Protein AF-T0KWU7-F1 (afdb_monomer_lite)

Structure (mmCIF, N/CA/C/O backbone):
data_AF-T0KWU7-F1
#
_entry.id   AF-T0KWU7-F1
#
loop_
_atom_site.group_PDB
_atom_site.id
_atom_site.type_symbol
_atom_site.label_atom_id
_atom_site.label_alt_id
_atom_site.label_comp_id
_atom_site.label_asym_id
_atom_site.label_entity_id
_atom_site.label_seq_id
_atom_site.pdbx_PDB_ins_code
_atom_site.Cartn_x
_atom_site.Cartn_y
_atom_site.Cartn_z
_atom_site.occupancy
_atom_site.B_iso_or_equiv
_atom_site.auth_seq_id
_atom_site.auth_comp_id
_atom_site.auth_asym_id
_atom_site.auth_atom_id
_atom_site.pdbx_PDB_model_num
ATOM 1 N N . MET A 1 1 ? 21.925 8.176 -21.249 1.00 58.81 1 MET A N 1
ATOM 2 C CA . MET A 1 1 ? 21.036 8.426 -20.093 1.00 58.81 1 MET A CA 1
ATOM 3 C C . MET A 1 1 ? 21.015 7.172 -19.243 1.00 58.81 1 MET A C 1
ATOM 5 O O . MET A 1 1 ? 20.959 6.094 -19.817 1.00 58.81 1 MET A O 1
ATOM 9 N N . ASP A 1 2 ? 21.098 7.306 -17.922 1.00 88.06 2 ASP A N 1
ATOM 10 C CA . ASP A 1 2 ? 21.033 6.170 -16.999 1.00 88.06 2 ASP A CA 1
ATOM 11 C C . ASP A 1 2 ? 19.598 5.606 -16.945 1.00 88.06 2 ASP A C 1
ATOM 13 O O . ASP A 1 2 ? 18.635 6.350 -16.730 1.00 88.06 2 ASP A O 1
ATOM 17 N N . ALA A 1 3 ? 19.447 4.295 -17.168 1.00 89.44 3 ALA A N 1
ATOM 18 C CA . ALA A 1 3 ? 18.157 3.600 -17.136 1.00 89.44 3 ALA A CA 1
ATOM 19 C C . ALA A 1 3 ? 17.475 3.738 -15.763 1.00 89.44 3 ALA A C 1
ATOM 21 O O . ALA A 1 3 ? 16.251 3.833 -15.673 1.00 89.44 3 ALA A O 1
ATOM 22 N N . THR A 1 4 ? 18.271 3.828 -14.698 1.00 92.44 4 THR A N 1
ATOM 23 C CA . THR A 1 4 ? 17.820 4.036 -13.318 1.00 92.44 4 THR A CA 1
ATOM 24 C C . THR A 1 4 ? 17.035 5.341 -13.179 1.00 92.44 4 THR A C 1
ATOM 26 O O . THR A 1 4 ? 15.919 5.361 -12.654 1.00 92.44 4 THR A O 1
ATOM 29 N N . THR A 1 5 ? 17.578 6.440 -13.712 1.00 92.75 5 THR A N 1
ATOM 30 C CA . THR A 1 5 ? 16.925 7.755 -13.713 1.00 92.75 5 THR A CA 1
ATOM 31 C C . THR A 1 5 ? 15.649 7.745 -14.551 1.00 92.75 5 THR A C 1
ATOM 33 O O . THR A 1 5 ? 14.642 8.317 -14.140 1.00 92.75 5 THR A O 1
ATOM 36 N N . GLN A 1 6 ? 15.655 7.059 -15.698 1.00 93.88 6 GLN A N 1
ATOM 37 C CA . GLN A 1 6 ? 14.472 6.944 -16.555 1.00 93.88 6 GLN A CA 1
ATOM 38 C C . GLN A 1 6 ? 13.323 6.209 -15.854 1.00 93.88 6 GLN A C 1
ATOM 40 O O . GLN A 1 6 ? 12.186 6.674 -15.906 1.00 93.88 6 GLN A O 1
ATOM 45 N N . ILE A 1 7 ? 13.614 5.111 -15.146 1.00 94.25 7 ILE A N 1
ATOM 46 C CA . ILE A 1 7 ? 12.616 4.371 -14.359 1.00 94.25 7 ILE A CA 1
ATOM 47 C C . ILE A 1 7 ? 12.042 5.257 -13.249 1.00 94.25 7 ILE A C 1
ATOM 49 O O . ILE A 1 7 ? 10.823 5.350 -13.114 1.00 94.25 7 ILE A O 1
ATOM 53 N N . ARG A 1 8 ? 12.899 5.945 -12.482 1.00 93.62 8 ARG A N 1
ATOM 54 C CA . ARG A 1 8 ? 12.463 6.836 -11.392 1.00 93.62 8 ARG A CA 1
ATOM 55 C C . ARG A 1 8 ? 11.565 7.964 -11.902 1.00 93.62 8 ARG A C 1
ATOM 57 O O . ARG A 1 8 ? 10.492 8.174 -11.347 1.00 93.62 8 ARG A O 1
ATOM 64 N N . ASN A 1 9 ? 11.951 8.623 -12.993 1.00 94.00 9 ASN A N 1
ATOM 65 C CA . ASN A 1 9 ? 11.161 9.701 -13.589 1.00 94.00 9 ASN A CA 1
ATOM 66 C C . ASN A 1 9 ? 9.812 9.201 -14.131 1.00 94.00 9 ASN A C 1
ATOM 68 O O . ASN A 1 9 ? 8.799 9.873 -13.955 1.00 94.00 9 ASN A O 1
ATOM 72 N N . ALA A 1 10 ? 9.785 8.018 -14.753 1.00 94.81 10 ALA A N 1
ATOM 73 C CA . ALA A 1 10 ? 8.559 7.417 -15.278 1.00 94.81 10 ALA A CA 1
ATOM 74 C C . ALA A 1 10 ? 7.579 6.972 -14.180 1.00 94.81 10 ALA A C 1
ATOM 76 O O . ALA A 1 10 ? 6.368 6.981 -14.397 1.00 94.81 10 ALA A O 1
ATOM 77 N N . LEU A 1 11 ? 8.085 6.559 -13.014 1.00 93.25 11 LEU A N 1
ATOM 78 C CA . LEU A 1 11 ? 7.255 6.253 -11.847 1.00 93.25 11 LEU A CA 1
ATOM 79 C C . LEU A 1 11 ? 6.737 7.537 -11.190 1.00 93.25 11 LEU A C 1
ATOM 81 O O . LEU A 1 11 ? 5.547 7.631 -10.896 1.00 93.25 11 LEU A O 1
ATOM 85 N N . HIS A 1 12 ? 7.598 8.544 -11.040 1.00 91.62 12 HIS A N 1
ATOM 86 C CA . HIS A 1 12 ? 7.227 9.839 -10.475 1.00 91.62 12 HIS A CA 1
ATOM 87 C C . HIS A 1 12 ? 6.139 10.548 -11.301 1.00 91.62 12 HIS A C 1
ATOM 89 O O . HIS A 1 12 ? 5.197 11.096 -10.738 1.00 91.62 12 HIS A O 1
ATOM 95 N N . SER A 1 13 ? 6.206 10.498 -12.638 1.00 92.88 13 SER A N 1
ATOM 96 C CA . SER A 1 13 ? 5.170 11.083 -13.509 1.00 92.88 13 SER A CA 1
ATOM 97 C C . SER A 1 13 ? 3.809 10.383 -13.418 1.00 92.88 13 SER A C 1
ATOM 99 O O . SER A 1 13 ? 2.800 10.955 -13.820 1.00 92.88 13 SER A O 1
ATOM 101 N N . GLN A 1 14 ? 3.774 9.161 -12.883 1.00 91.81 14 GLN A N 1
ATOM 102 C CA . GLN A 1 14 ? 2.562 8.389 -12.602 1.00 91.81 14 GLN A CA 1
ATOM 103 C C . GLN A 1 14 ? 2.133 8.484 -11.125 1.00 91.81 14 GLN A C 1
ATOM 105 O O . GLN A 1 14 ? 1.332 7.667 -10.675 1.00 91.81 14 GLN A O 1
ATOM 110 N N . SER A 1 15 ? 2.676 9.442 -10.365 1.00 89.31 15 SER A N 1
ATOM 111 C CA . SER A 1 15 ? 2.373 9.656 -8.941 1.00 89.31 15 SER A CA 1
ATOM 112 C C . SER A 1 15 ? 2.740 8.478 -8.024 1.00 89.31 15 SER A C 1
ATOM 114 O O . SER A 1 15 ? 2.183 8.340 -6.937 1.00 89.31 15 SER A O 1
ATOM 116 N N . PHE A 1 16 ? 3.688 7.624 -8.429 1.00 90.56 16 PHE A N 1
ATOM 117 C CA . PHE A 1 16 ? 4.246 6.598 -7.543 1.00 90.56 16 PHE A CA 1
ATOM 118 C C . PHE A 1 16 ? 5.345 7.175 -6.642 1.00 90.56 16 PHE A C 1
ATOM 120 O O . PHE A 1 16 ? 6.054 8.099 -7.053 1.00 90.56 16 PHE A O 1
ATOM 127 N N . PRO A 1 17 ? 5.546 6.607 -5.437 1.00 90.88 17 PRO A N 1
ATOM 128 C CA . PRO A 1 17 ? 6.669 6.992 -4.595 1.00 90.88 17 PRO A CA 1
ATOM 129 C C . PRO A 1 17 ? 7.993 6.668 -5.287 1.00 90.88 17 PRO A C 1
ATOM 131 O O . PRO A 1 17 ? 8.120 5.646 -5.967 1.00 90.88 17 PRO A O 1
ATOM 134 N N . THR A 1 18 ? 8.994 7.531 -5.108 1.00 91.88 18 THR A N 1
ATOM 135 C CA . THR A 1 18 ? 10.282 7.341 -5.780 1.00 91.88 18 THR A CA 1
ATOM 136 C C . THR A 1 18 ? 11.063 6.213 -5.096 1.00 91.88 18 THR A C 1
ATOM 138 O O . THR A 1 18 ? 11.421 6.341 -3.920 1.00 91.88 18 THR A O 1
ATOM 141 N N . PRO A 1 19 ? 11.368 5.111 -5.804 1.00 93.38 19 PRO A N 1
ATOM 142 C CA . PRO A 1 19 ? 12.138 4.012 -5.235 1.00 93.38 19 PRO A CA 1
ATOM 143 C C . PRO A 1 19 ? 13.605 4.405 -5.055 1.00 93.38 19 PRO A C 1
ATOM 145 O O . PRO A 1 19 ? 14.124 5.241 -5.796 1.00 93.38 19 PRO A O 1
ATOM 148 N N . SER A 1 20 ? 14.304 3.778 -4.114 1.00 93.00 20 SER A N 1
ATOM 149 C CA . SER A 1 20 ? 15.724 4.030 -3.863 1.00 93.00 20 SER A CA 1
ATOM 150 C C . SER A 1 20 ? 16.605 3.624 -5.055 1.00 93.00 20 SER A C 1
ATOM 152 O O . SER A 1 20 ? 16.286 2.707 -5.814 1.00 93.00 20 SER A O 1
ATOM 154 N N . VAL A 1 21 ? 17.750 4.301 -5.206 1.00 92.19 21 VAL A N 1
ATOM 155 C CA . VAL A 1 21 ? 18.758 3.969 -6.228 1.00 92.19 21 VAL A CA 1
ATOM 156 C C . VAL A 1 21 ? 19.201 2.499 -6.159 1.00 92.19 21 VAL A C 1
ATOM 158 O O . VAL A 1 21 ? 19.110 1.828 -7.191 1.00 92.19 21 VAL A O 1
ATOM 161 N N . PRO A 1 22 ? 19.622 1.949 -4.995 1.00 92.00 22 PRO A N 1
ATOM 162 C CA . PRO A 1 22 ? 20.073 0.561 -4.938 1.00 92.00 22 PRO A CA 1
ATOM 163 C C . PRO A 1 22 ? 18.977 -0.423 -5.351 1.00 92.00 22 PRO A C 1
ATOM 165 O O . PRO A 1 22 ? 19.270 -1.379 -6.066 1.00 92.00 22 PRO A O 1
ATOM 168 N N . TRP A 1 23 ? 17.713 -0.168 -4.992 1.00 93.38 23 TRP A N 1
ATOM 169 C CA . TRP A 1 23 ? 16.597 -1.012 -5.415 1.00 93.38 23 TRP A CA 1
ATOM 170 C C . TRP A 1 23 ? 16.418 -0.998 -6.938 1.00 93.38 23 TRP A C 1
ATOM 172 O O . TRP A 1 23 ? 16.313 -2.058 -7.556 1.00 93.38 23 TRP A O 1
ATOM 182 N N . THR A 1 24 ? 16.464 0.175 -7.577 1.00 92.38 24 THR A N 1
ATOM 183 C CA . THR A 1 24 ? 16.340 0.283 -9.040 1.00 92.38 24 THR A CA 1
ATOM 184 C C . THR A 1 24 ? 17.508 -0.356 -9.792 1.00 92.38 24 THR A C 1
ATOM 186 O O . THR A 1 24 ? 17.283 -0.967 -10.837 1.00 92.38 24 THR A O 1
ATOM 189 N N . THR A 1 25 ? 18.725 -0.310 -9.243 1.00 91.50 25 THR A N 1
ATOM 190 C CA . THR A 1 25 ? 19.903 -0.970 -9.831 1.00 91.50 25 THR A CA 1
ATOM 191 C C . THR A 1 25 ? 19.730 -2.489 -9.910 1.00 91.50 25 THR A C 1
ATOM 193 O O . THR A 1 25 ? 20.181 -3.115 -10.866 1.00 91.50 25 THR A O 1
ATOM 196 N N . THR A 1 26 ? 19.003 -3.105 -8.967 1.00 91.12 26 THR A N 1
ATOM 197 C CA . THR A 1 26 ? 18.705 -4.552 -9.033 1.00 91.12 26 THR A CA 1
ATOM 198 C C . THR A 1 26 ? 17.847 -4.940 -10.241 1.00 91.12 26 THR A C 1
ATOM 200 O O . THR A 1 26 ? 17.837 -6.096 -10.664 1.00 91.12 26 THR A O 1
ATOM 203 N N . LEU A 1 27 ? 17.096 -3.990 -10.808 1.00 88.81 27 LEU A N 1
ATOM 204 C CA . LEU A 1 27 ? 16.254 -4.237 -11.975 1.00 88.81 27 LEU A CA 1
ATOM 205 C C . LEU A 1 27 ? 17.063 -4.199 -13.267 1.00 88.81 27 LEU A C 1
ATOM 207 O O . LEU A 1 27 ? 16.755 -4.977 -14.175 1.00 88.81 27 LEU A O 1
ATOM 211 N N . THR A 1 28 ? 18.059 -3.312 -13.323 1.00 89.31 28 THR A N 1
ATOM 212 C CA . THR A 1 28 ? 18.914 -3.038 -14.484 1.00 89.31 28 THR A CA 1
ATOM 213 C C . THR A 1 28 ? 20.158 -3.924 -14.538 1.00 89.31 28 THR A C 1
ATOM 215 O O . THR A 1 28 ? 20.746 -4.049 -15.605 1.00 89.31 28 THR A O 1
ATOM 218 N N . SER A 1 29 ? 20.529 -4.599 -13.445 1.00 87.44 29 SER A N 1
ATOM 219 C CA . SER A 1 29 ? 21.685 -5.512 -13.384 1.00 87.44 29 SER A CA 1
ATOM 220 C C . SER A 1 29 ? 21.492 -6.853 -14.108 1.00 87.44 29 SER A C 1
ATOM 222 O O . SER A 1 29 ? 22.408 -7.674 -14.145 1.00 87.44 29 SER A O 1
ATOM 224 N N . ARG A 1 30 ? 20.309 -7.107 -14.678 1.00 83.50 30 ARG A N 1
ATOM 225 C CA . ARG A 1 30 ? 20.007 -8.349 -15.402 1.00 83.50 30 ARG A CA 1
ATOM 226 C C . ARG A 1 30 ? 20.676 -8.363 -16.773 1.00 83.50 30 ARG A C 1
ATOM 228 O O . ARG A 1 30 ? 20.601 -7.379 -17.499 1.00 83.50 30 ARG A O 1
ATOM 235 N N . VAL A 1 31 ? 21.272 -9.500 -17.135 1.00 84.12 31 VAL A N 1
ATOM 236 C CA . VAL A 1 31 ? 21.912 -9.717 -18.440 1.00 84.12 31 VAL A CA 1
ATOM 237 C C . VAL A 1 31 ? 21.228 -10.894 -19.150 1.00 84.12 31 VAL A C 1
ATOM 239 O O . VAL A 1 31 ? 21.163 -11.974 -18.563 1.00 84.12 31 VAL A O 1
ATOM 242 N N . PRO A 1 32 ? 20.734 -10.720 -20.392 1.00 83.31 32 PRO A N 1
ATOM 243 C CA . PRO A 1 32 ? 20.673 -9.464 -21.145 1.00 83.31 32 PRO A CA 1
ATOM 244 C C . PRO A 1 32 ? 19.695 -8.460 -20.518 1.00 83.31 32 PRO A C 1
ATOM 246 O O . PRO A 1 32 ? 18.700 -8.840 -19.897 1.00 83.31 32 PRO A O 1
ATOM 249 N N . THR A 1 33 ? 19.988 -7.168 -20.672 1.00 82.50 33 THR A N 1
ATOM 250 C CA . THR A 1 33 ? 19.140 -6.103 -20.133 1.00 82.50 33 THR A CA 1
ATOM 251 C C . THR A 1 33 ? 17.832 -6.032 -20.925 1.00 82.50 33 THR A C 1
ATOM 253 O O . THR A 1 33 ? 17.855 -5.853 -22.145 1.00 82.50 33 THR A O 1
ATOM 256 N N . PRO A 1 34 ? 16.668 -6.182 -20.269 1.00 87.94 34 PRO A N 1
ATOM 257 C CA . PRO A 1 34 ? 15.388 -6.081 -20.955 1.00 87.94 34 PRO A CA 1
ATOM 258 C C . PRO A 1 34 ? 15.127 -4.636 -21.416 1.00 87.94 34 PRO A C 1
ATOM 260 O O . PRO A 1 34 ? 15.710 -3.693 -20.871 1.00 87.94 34 PRO A O 1
ATOM 263 N N . PRO A 1 35 ? 14.233 -4.431 -22.399 1.00 92.62 35 PRO A N 1
ATOM 264 C CA . PRO A 1 35 ? 13.938 -3.099 -22.912 1.00 92.62 35 PRO A CA 1
ATOM 265 C C . PRO A 1 35 ? 13.304 -2.205 -21.832 1.00 92.62 35 PRO A C 1
ATOM 267 O O . PRO A 1 35 ? 12.609 -2.678 -20.927 1.00 92.62 35 PRO A O 1
ATOM 270 N N . LEU A 1 36 ? 13.515 -0.889 -21.945 1.00 92.12 36 LEU A N 1
ATOM 271 C CA . LEU A 1 36 ? 13.086 0.102 -20.947 1.00 92.12 36 LEU A CA 1
ATOM 272 C C . LEU A 1 36 ? 11.596 0.005 -20.551 1.00 92.12 36 LEU A C 1
ATOM 274 O O . LEU A 1 36 ? 11.318 0.047 -19.350 1.00 92.12 36 LEU A O 1
ATOM 278 N N . PRO A 1 37 ? 10.628 -0.174 -21.475 1.00 94.12 37 PRO A N 1
ATOM 279 C CA . PRO A 1 37 ? 9.221 -0.308 -21.094 1.00 94.12 37 PRO A CA 1
ATOM 280 C C . PRO A 1 37 ? 8.968 -1.511 -20.176 1.00 94.12 37 PRO A C 1
ATOM 282 O O . PRO A 1 37 ? 8.221 -1.403 -19.203 1.00 94.12 37 PRO A O 1
ATOM 285 N N . SER A 1 38 ? 9.643 -2.638 -20.427 1.00 93.94 38 SER A N 1
ATOM 286 C CA . SER A 1 38 ? 9.558 -3.834 -19.584 1.00 93.94 38 SER A CA 1
ATOM 287 C C . SER A 1 38 ? 10.179 -3.604 -18.208 1.00 93.94 38 SER A C 1
ATOM 289 O O . SER A 1 38 ? 9.648 -4.091 -17.209 1.00 93.94 38 SER A O 1
ATOM 291 N N . LEU A 1 39 ? 11.268 -2.832 -18.126 1.00 93.94 39 LEU A N 1
ATOM 292 C CA . LEU A 1 39 ? 11.869 -2.434 -16.851 1.00 93.94 39 LEU A CA 1
ATOM 293 C C . LEU A 1 39 ? 10.927 -1.553 -16.029 1.00 93.94 39 LEU A C 1
ATOM 295 O O . LEU A 1 39 ? 10.749 -1.820 -14.844 1.00 93.94 39 LEU A O 1
ATOM 299 N N . ILE A 1 40 ? 10.286 -0.558 -16.649 1.00 95.12 40 ILE A N 1
ATOM 300 C CA . ILE A 1 40 ? 9.317 0.325 -15.980 1.00 95.12 40 ILE A CA 1
ATOM 301 C C . ILE A 1 40 ? 8.110 -0.480 -15.486 1.00 95.12 40 ILE A C 1
ATOM 303 O O . ILE A 1 40 ? 7.723 -0.350 -14.325 1.00 95.12 40 ILE A O 1
ATOM 307 N N . ALA A 1 41 ? 7.548 -1.354 -16.326 1.00 95.06 41 ALA A N 1
ATOM 308 C CA . ALA A 1 41 ? 6.435 -2.220 -15.941 1.00 95.06 41 ALA A CA 1
ATOM 309 C C . ALA A 1 41 ? 6.816 -3.158 -14.782 1.00 95.06 41 ALA A C 1
ATOM 311 O O . ALA A 1 41 ? 6.065 -3.292 -13.816 1.00 95.06 41 ALA A O 1
ATOM 312 N N . THR A 1 42 ? 8.015 -3.745 -14.832 1.00 95.00 42 THR A N 1
ATOM 313 C CA . THR A 1 42 ? 8.531 -4.605 -13.756 1.00 95.00 42 THR A CA 1
ATOM 314 C C . THR A 1 42 ? 8.764 -3.821 -12.469 1.00 95.00 42 THR A C 1
ATOM 316 O O . THR A 1 42 ? 8.432 -4.312 -11.393 1.00 95.00 42 THR A O 1
ATOM 319 N N . ALA A 1 43 ? 9.319 -2.610 -12.560 1.00 95.12 43 ALA A N 1
ATOM 320 C CA . ALA A 1 43 ? 9.514 -1.729 -11.414 1.00 95.12 43 ALA A CA 1
ATOM 321 C C . ALA A 1 43 ? 8.168 -1.405 -10.759 1.00 95.12 43 ALA A C 1
ATOM 323 O O . ALA A 1 43 ? 8.005 -1.602 -9.561 1.00 95.12 43 ALA A O 1
ATOM 324 N N . LYS A 1 44 ? 7.173 -1.005 -11.555 1.00 95.19 44 LYS A N 1
ATOM 325 C CA . LYS A 1 44 ? 5.816 -0.720 -11.080 1.00 95.19 44 LYS A CA 1
ATOM 326 C C . LYS A 1 44 ? 5.189 -1.925 -10.380 1.00 95.19 44 LYS A C 1
ATOM 328 O O . LYS A 1 44 ? 4.716 -1.792 -9.257 1.00 95.19 44 LYS A O 1
ATOM 333 N N . ALA A 1 45 ? 5.223 -3.098 -11.011 1.00 95.12 45 ALA A N 1
ATOM 334 C CA . ALA A 1 45 ? 4.659 -4.318 -10.439 1.00 95.12 45 ALA A CA 1
ATOM 335 C C . ALA A 1 45 ? 5.342 -4.702 -9.118 1.00 95.12 45 ALA A C 1
ATOM 337 O O . ALA A 1 45 ? 4.669 -5.003 -8.137 1.00 95.12 45 ALA A O 1
ATOM 338 N N . ARG A 1 46 ? 6.679 -4.638 -9.067 1.00 94.88 46 ARG A N 1
ATOM 339 C CA . ARG A 1 46 ? 7.434 -4.944 -7.846 1.00 94.88 46 ARG A CA 1
ATOM 340 C C . ARG A 1 46 ? 7.178 -3.929 -6.742 1.00 94.88 46 ARG A C 1
ATOM 342 O O . ARG A 1 46 ? 7.034 -4.341 -5.602 1.00 94.88 46 ARG A O 1
ATOM 349 N N . LEU A 1 47 ? 7.099 -2.639 -7.064 1.00 93.75 47 LEU A N 1
ATOM 350 C CA . LEU A 1 47 ? 6.812 -1.588 -6.088 1.00 93.75 47 LEU A CA 1
ATOM 351 C C . LEU A 1 47 ? 5.414 -1.758 -5.478 1.00 93.75 47 LEU A C 1
ATOM 353 O O . LEU A 1 47 ? 5.280 -1.687 -4.265 1.00 93.75 47 LEU A O 1
ATOM 357 N N . LEU A 1 48 ? 4.402 -2.047 -6.303 1.00 93.06 48 LEU A N 1
ATOM 358 C CA . LEU A 1 48 ? 3.024 -2.290 -5.854 1.00 93.06 48 LEU A CA 1
ATOM 359 C C . LEU A 1 48 ? 2.867 -3.561 -5.010 1.00 93.06 48 LEU A C 1
ATOM 361 O O . LEU A 1 48 ? 1.988 -3.622 -4.159 1.00 93.06 48 LEU A O 1
ATOM 365 N N . ALA A 1 49 ? 3.702 -4.570 -5.254 1.00 93.75 49 ALA A N 1
ATOM 366 C CA . ALA A 1 49 ? 3.725 -5.805 -4.477 1.00 93.75 49 ALA A CA 1
ATOM 367 C C . ALA A 1 49 ? 4.633 -5.730 -3.235 1.00 93.75 49 ALA A C 1
ATOM 369 O O . ALA A 1 49 ? 4.679 -6.682 -2.458 1.00 93.75 49 ALA A O 1
ATOM 370 N N . SER A 1 50 ? 5.393 -4.645 -3.063 1.00 93.19 50 SER A N 1
ATOM 371 C CA . SER A 1 50 ? 6.320 -4.490 -1.941 1.00 93.19 50 SER A CA 1
ATOM 372 C C . SER A 1 50 ? 5.630 -3.865 -0.735 1.00 93.19 50 SER A C 1
ATOM 374 O O . SER A 1 50 ? 4.773 -2.995 -0.871 1.00 93.19 50 SER A O 1
ATOM 376 N N . ASP A 1 51 ? 6.066 -4.261 0.457 1.00 92.19 51 ASP A N 1
ATOM 377 C CA . ASP A 1 51 ? 5.691 -3.590 1.698 1.00 92.19 51 ASP A CA 1
ATOM 378 C C . ASP A 1 51 ? 6.440 -2.251 1.808 1.00 92.19 51 ASP A C 1
ATOM 380 O O . ASP A 1 51 ? 7.676 -2.224 1.787 1.00 92.19 51 ASP A O 1
ATOM 384 N N . LEU A 1 52 ? 5.708 -1.140 1.938 1.00 89.19 52 LEU A N 1
ATOM 385 C CA . LEU A 1 52 ? 6.279 0.207 2.052 1.00 89.19 52 LEU A CA 1
ATOM 386 C C . LEU A 1 52 ? 7.098 0.407 3.339 1.00 89.19 52 LEU A C 1
ATOM 388 O O . LEU A 1 52 ? 7.862 1.368 3.428 1.00 89.19 52 LEU A O 1
ATOM 392 N N . THR A 1 53 ? 6.979 -0.491 4.321 1.00 89.06 53 THR A N 1
ATOM 393 C CA . THR A 1 53 ? 7.816 -0.511 5.530 1.00 89.06 53 THR A CA 1
ATOM 394 C C . THR A 1 53 ? 9.198 -1.133 5.301 1.00 89.06 53 THR A C 1
ATOM 396 O O . THR A 1 53 ? 10.067 -1.027 6.170 1.00 89.06 53 THR A O 1
ATOM 399 N N . THR A 1 54 ? 9.438 -1.738 4.130 1.00 89.81 54 THR A N 1
ATOM 400 C CA . THR A 1 54 ? 10.725 -2.356 3.787 1.00 89.81 54 THR A CA 1
ATOM 401 C C . THR A 1 54 ? 11.847 -1.307 3.812 1.00 89.81 54 THR A C 1
ATOM 403 O O . THR A 1 54 ? 11.771 -0.301 3.093 1.00 89.81 54 THR A O 1
ATOM 406 N N . PRO A 1 55 ? 12.924 -1.520 4.593 1.00 87.56 55 PRO A N 1
ATOM 407 C CA . PRO A 1 55 ? 14.017 -0.561 4.673 1.00 87.56 55 PRO A CA 1
ATOM 408 C C . PRO A 1 55 ? 14.705 -0.421 3.314 1.00 87.56 55 PRO A C 1
ATOM 410 O O . PRO A 1 55 ? 14.890 -1.397 2.589 1.00 87.56 55 PRO A O 1
ATOM 413 N N . ASN A 1 56 ? 15.123 0.800 2.980 1.00 87.94 56 ASN A N 1
ATOM 414 C CA . ASN A 1 56 ? 15.802 1.127 1.722 1.00 87.94 56 ASN A CA 1
ATOM 415 C C . ASN A 1 56 ? 14.984 0.847 0.445 1.00 87.94 56 ASN A C 1
ATOM 417 O O . ASN A 1 56 ? 15.564 0.840 -0.641 1.00 87.94 56 ASN A O 1
ATOM 421 N N . LEU A 1 57 ? 13.665 0.640 0.527 1.00 92.00 57 LEU A N 1
ATOM 422 C CA . LEU A 1 57 ? 12.808 0.513 -0.658 1.00 92.00 57 LEU A CA 1
ATOM 423 C C . LEU A 1 57 ? 12.572 1.869 -1.332 1.00 92.00 57 LEU A C 1
ATOM 425 O O . LEU A 1 57 ? 12.727 1.999 -2.546 1.00 92.00 57 LEU A O 1
ATOM 429 N N . LEU A 1 58 ? 12.214 2.880 -0.541 1.00 91.69 58 LEU A N 1
ATOM 430 C CA . LEU A 1 58 ? 11.900 4.226 -1.011 1.00 91.69 58 LEU A CA 1
ATOM 431 C C . LEU A 1 58 ? 13.036 5.203 -0.715 1.00 91.69 58 LEU A C 1
ATOM 433 O O . LEU A 1 58 ? 13.818 5.016 0.217 1.00 91.69 58 LEU A O 1
ATOM 437 N N . ASP A 1 59 ? 13.121 6.263 -1.511 1.00 89.56 59 ASP A N 1
ATOM 438 C CA . ASP A 1 59 ? 14.058 7.355 -1.274 1.00 89.56 59 ASP A CA 1
ATOM 439 C C . ASP A 1 59 ? 13.527 8.277 -0.155 1.00 89.56 59 ASP A C 1
ATOM 441 O O . ASP A 1 59 ? 12.474 8.906 -0.342 1.00 89.56 59 ASP A O 1
ATOM 445 N N . PRO A 1 60 ? 14.226 8.392 0.993 1.00 81.75 60 PRO A N 1
ATOM 446 C CA . PRO A 1 60 ? 13.752 9.151 2.150 1.00 81.75 60 PRO A CA 1
ATOM 447 C C . PRO A 1 60 ? 13.645 10.656 1.881 1.00 81.75 60 PRO A C 1
ATOM 449 O O . PRO A 1 60 ? 12.860 11.332 2.537 1.00 81.75 60 PRO A O 1
ATOM 452 N N . SER A 1 61 ? 14.395 11.187 0.910 1.00 82.31 61 SER A N 1
ATOM 453 C CA . SER A 1 61 ? 14.341 12.610 0.551 1.00 82.31 61 SER A CA 1
ATOM 454 C C . SER A 1 61 ? 13.054 12.985 -0.191 1.00 82.31 61 SER A C 1
ATOM 456 O O . SER A 1 61 ? 12.560 14.104 -0.067 1.00 82.31 61 SER A O 1
ATOM 458 N N . SER A 1 62 ? 12.485 12.027 -0.926 1.00 78.31 62 SER A N 1
ATOM 459 C CA . SER A 1 62 ? 11.268 12.208 -1.726 1.00 78.31 62 SER A CA 1
ATOM 460 C C . SER A 1 62 ? 10.007 11.665 -1.052 1.00 78.31 62 SER A C 1
ATOM 462 O O . SER A 1 62 ? 8.895 12.038 -1.418 1.00 78.31 62 SER A O 1
ATOM 464 N N . SER A 1 63 ? 10.170 10.773 -0.072 1.00 79.00 63 SER A N 1
ATOM 465 C CA . SER A 1 63 ? 9.053 10.092 0.574 1.00 79.00 63 SER A CA 1
ATOM 466 C C . SER A 1 63 ? 8.449 10.982 1.646 1.00 79.00 63 SER A C 1
ATOM 468 O O . SER A 1 63 ? 9.047 11.246 2.689 1.00 79.00 63 SER A O 1
ATOM 470 N N . ALA A 1 64 ? 7.237 11.455 1.386 1.00 83.00 64 ALA A N 1
ATOM 471 C CA . ALA A 1 64 ? 6.465 12.157 2.385 1.00 83.00 64 ALA A CA 1
ATOM 472 C C . ALA A 1 64 ? 6.014 11.201 3.492 1.00 83.00 64 ALA A C 1
ATOM 474 O O . ALA A 1 64 ? 5.458 10.142 3.220 1.00 83.00 64 ALA A O 1
ATOM 475 N N . THR A 1 65 ? 6.218 11.596 4.745 1.00 85.75 65 THR A N 1
ATOM 476 C CA . THR A 1 65 ? 5.639 10.919 5.907 1.00 85.75 65 THR A CA 1
ATOM 477 C C . THR A 1 65 ? 4.448 11.704 6.435 1.00 85.75 65 THR A C 1
ATOM 479 O O . THR A 1 65 ? 4.348 12.917 6.223 1.00 85.75 65 THR A O 1
ATOM 482 N N . PHE A 1 66 ? 3.571 11.023 7.173 1.00 88.19 66 PHE A N 1
ATOM 483 C CA . PHE A 1 66 ? 2.497 11.689 7.901 1.00 88.19 66 PHE A CA 1
ATOM 484 C C . PHE A 1 66 ? 3.054 12.749 8.870 1.00 88.19 66 PHE A C 1
ATOM 486 O O . PHE A 1 66 ? 4.112 12.523 9.473 1.00 88.19 66 PHE A O 1
ATOM 493 N N . PRO A 1 67 ? 2.367 13.898 9.029 1.00 88.75 67 PRO A N 1
ATOM 494 C CA . PRO A 1 67 ? 2.735 14.902 10.019 1.00 88.75 67 PRO A CA 1
ATOM 495 C C . PRO A 1 67 ? 2.765 14.299 11.433 1.00 88.75 67 PRO A C 1
ATOM 497 O O . PRO A 1 67 ? 1.892 13.493 11.756 1.00 88.75 67 PRO A O 1
ATOM 500 N N . PRO A 1 68 ? 3.694 14.709 12.316 1.00 86.19 68 PRO A N 1
ATOM 501 C CA . PRO A 1 68 ? 3.734 14.223 13.700 1.00 86.19 68 PRO A CA 1
ATOM 502 C C . PRO A 1 68 ? 2.409 14.443 14.448 1.00 86.19 68 PRO A C 1
ATOM 504 O O . PRO A 1 68 ? 1.951 13.566 15.182 1.00 86.19 68 PRO A O 1
ATOM 507 N N . ALA A 1 69 ? 1.757 15.580 14.179 1.00 85.06 69 ALA A N 1
ATOM 508 C CA . ALA A 1 69 ? 0.463 15.952 14.744 1.00 85.06 69 ALA A CA 1
ATOM 509 C C . ALA A 1 69 ? -0.672 14.975 14.381 1.00 85.06 69 ALA A C 1
ATOM 511 O O . ALA A 1 69 ? -1.633 14.866 15.129 1.00 85.06 69 ALA A O 1
ATOM 512 N N . ALA A 1 70 ? -0.550 14.198 13.295 1.00 84.56 70 ALA A N 1
ATOM 513 C CA . ALA A 1 70 ? -1.554 13.198 12.915 1.00 84.56 70 ALA A CA 1
ATOM 514 C C . ALA A 1 70 ? -1.676 12.042 13.926 1.00 84.56 70 ALA A C 1
ATOM 516 O O . ALA A 1 70 ? -2.638 11.281 13.882 1.00 84.56 70 ALA A O 1
ATOM 517 N N . THR A 1 71 ? -0.687 11.881 14.809 1.00 86.69 71 THR A N 1
ATOM 518 C CA . THR A 1 71 ? -0.691 10.857 15.865 1.00 86.69 71 THR A CA 1
ATOM 519 C C . THR A 1 71 ? -0.982 11.416 17.257 1.00 86.69 71 THR A C 1
ATOM 521 O O . THR A 1 71 ? -1.057 10.642 18.210 1.00 86.69 71 THR A O 1
ATOM 524 N N . ASP A 1 72 ? -1.146 12.735 17.386 1.00 89.81 72 ASP A N 1
ATOM 525 C CA . ASP A 1 72 ? -1.428 13.390 18.660 1.00 89.81 72 ASP A CA 1
ATOM 526 C C . ASP A 1 72 ? -2.940 13.360 18.955 1.00 89.81 72 ASP A C 1
ATOM 528 O O . ASP A 1 72 ? -3.712 13.952 18.199 1.00 89.81 72 ASP A O 1
ATOM 532 N N . PRO A 1 73 ? -3.393 12.721 20.052 1.00 88.06 73 PRO A N 1
ATOM 533 C CA . PRO A 1 73 ? -4.811 12.673 20.407 1.00 88.06 73 PRO A CA 1
ATOM 534 C C . PRO A 1 73 ? -5.416 14.045 20.740 1.00 88.06 73 PRO A C 1
ATOM 536 O O . PRO A 1 73 ? -6.638 14.157 20.792 1.00 88.06 73 PRO A O 1
ATOM 539 N N . GLN A 1 74 ? -4.600 15.075 21.000 1.00 92.50 74 GLN A N 1
ATOM 540 C CA . GLN A 1 74 ? -5.079 16.442 21.236 1.00 92.50 74 GLN A CA 1
ATOM 541 C C . GLN A 1 74 ? -5.341 17.219 19.940 1.00 92.50 74 GLN A C 1
ATOM 543 O O . GLN A 1 74 ? -5.964 18.278 19.981 1.00 92.50 74 GLN A O 1
ATOM 548 N N . THR A 1 75 ? -4.885 16.710 18.792 1.00 89.88 75 THR A N 1
ATOM 549 C CA . THR A 1 75 ? -5.091 17.351 17.492 1.00 89.88 75 THR A CA 1
ATOM 550 C C . THR A 1 75 ? -6.339 16.757 16.825 1.00 89.88 75 THR A C 1
ATOM 552 O O . THR A 1 75 ? -6.293 15.612 16.376 1.00 89.88 75 THR A O 1
ATOM 555 N N . PRO A 1 76 ? -7.465 17.495 16.737 1.00 89.31 76 PRO A N 1
ATOM 556 C CA . PRO A 1 76 ? -8.714 16.955 16.191 1.00 89.31 76 PRO A CA 1
ATOM 557 C C . PRO A 1 76 ? -8.642 16.708 14.681 1.00 89.31 76 PRO A C 1
ATOM 559 O O . PRO A 1 76 ? -9.255 15.774 14.171 1.00 89.31 76 PRO A O 1
ATOM 562 N N . GLU A 1 77 ? -7.887 17.539 13.964 1.00 89.75 77 GLU A N 1
ATOM 563 C CA . GLU A 1 77 ? -7.680 17.423 12.527 1.00 89.75 77 GLU A CA 1
ATOM 564 C C . GLU A 1 77 ? -6.325 18.003 12.123 1.00 89.75 77 GLU A C 1
ATOM 566 O O . GLU A 1 77 ? -5.774 18.890 12.776 1.00 89.75 77 GLU A O 1
ATOM 571 N N . THR A 1 78 ? -5.777 17.499 11.022 1.00 91.31 78 THR A N 1
ATOM 572 C CA . THR A 1 78 ? -4.551 18.027 10.429 1.00 91.31 78 THR A CA 1
ATOM 573 C C . THR A 1 78 ? -4.607 17.877 8.917 1.00 91.31 78 THR A C 1
ATOM 575 O O . THR A 1 78 ? -5.174 16.915 8.393 1.00 91.31 78 THR A O 1
ATOM 578 N N . THR A 1 79 ? -4.030 18.836 8.201 1.00 91.06 79 THR A N 1
ATOM 579 C CA . THR A 1 79 ? -3.946 18.800 6.744 1.00 91.06 79 THR A CA 1
ATOM 580 C C . THR A 1 79 ? -2.651 18.124 6.311 1.00 91.06 79 THR A C 1
ATOM 582 O O . THR A 1 79 ? -1.593 18.296 6.918 1.00 91.06 79 THR A O 1
ATOM 585 N N . LEU A 1 80 ? -2.721 17.333 5.240 1.00 90.75 80 LEU A N 1
ATOM 586 C CA . LEU A 1 80 ? -1.526 16.770 4.619 1.00 90.75 80 LEU A CA 1
ATOM 587 C C . LEU A 1 80 ? -0.920 17.836 3.694 1.00 90.75 80 LEU A C 1
ATOM 589 O O . LEU A 1 80 ? -1.583 18.247 2.744 1.00 90.75 80 LEU A O 1
ATOM 593 N N . PRO A 1 81 ? 0.320 18.302 3.937 1.00 87.88 81 PRO A N 1
ATOM 594 C CA . PRO A 1 81 ? 0.915 19.392 3.157 1.00 87.88 81 PRO A CA 1
ATOM 595 C C . PRO A 1 81 ? 1.391 18.957 1.762 1.00 87.88 81 PRO A C 1
ATOM 597 O O . PRO A 1 81 ? 1.778 19.791 0.950 1.00 87.88 81 PRO A O 1
ATOM 600 N N . ARG A 1 82 ? 1.435 17.647 1.511 1.00 87.62 82 ARG A N 1
ATOM 601 C CA . ARG A 1 82 ? 1.922 17.007 0.287 1.00 87.62 82 ARG A CA 1
ATOM 602 C C . ARG A 1 82 ? 1.289 15.627 0.148 1.00 87.62 82 ARG A C 1
ATOM 604 O O . ARG A 1 82 ? 0.797 15.083 1.139 1.00 87.62 82 ARG A O 1
ATOM 611 N N . ASP A 1 83 ? 1.372 15.053 -1.044 1.00 87.94 83 ASP A N 1
ATOM 612 C CA . ASP A 1 83 ? 0.889 13.700 -1.308 1.00 87.94 83 ASP A CA 1
ATOM 613 C C . ASP A 1 83 ? 1.693 12.677 -0.496 1.00 87.94 83 ASP A C 1
ATOM 615 O O . ASP A 1 83 ? 2.920 12.595 -0.604 1.00 87.94 83 ASP A O 1
ATOM 619 N N . VAL A 1 84 ? 0.997 11.912 0.348 1.00 89.12 84 VAL A N 1
ATOM 620 C CA . VAL A 1 84 ? 1.590 10.864 1.186 1.00 89.12 84 VAL A CA 1
ATOM 621 C C . VAL A 1 84 ? 1.173 9.502 0.627 1.00 89.12 84 VAL A C 1
ATOM 623 O O . VAL A 1 84 ? -0.010 9.164 0.698 1.00 89.12 84 VAL A O 1
ATOM 626 N N . PRO A 1 85 ? 2.106 8.700 0.085 1.00 88.25 85 PRO A N 1
ATOM 627 C CA . PRO A 1 85 ? 1.807 7.339 -0.340 1.00 88.25 85 PRO A CA 1
ATOM 628 C C . PRO A 1 85 ? 1.475 6.481 0.888 1.00 88.25 85 PRO A C 1
ATOM 630 O O . PRO A 1 85 ? 2.230 6.449 1.862 1.00 88.25 85 PRO A O 1
ATOM 633 N N . CYS A 1 86 ? 0.349 5.775 0.847 1.00 90.31 86 CYS A N 1
ATOM 634 C CA . CYS A 1 86 ? -0.112 4.916 1.931 1.00 90.31 86 CYS A CA 1
ATOM 635 C C . CYS A 1 86 ? -0.409 3.502 1.428 1.00 90.31 86 CYS A C 1
ATOM 637 O O . CYS A 1 86 ? -0.871 3.299 0.306 1.00 90.31 86 CYS A O 1
ATOM 639 N N . GLN A 1 87 ? -0.128 2.519 2.280 1.00 91.38 87 GLN A N 1
ATOM 640 C CA . GLN A 1 87 ? -0.468 1.123 2.044 1.00 91.38 87 GLN A CA 1
ATOM 641 C C . GLN A 1 87 ? -1.670 0.766 2.910 1.00 91.38 87 GLN A C 1
ATOM 643 O O . GLN A 1 87 ? -1.660 0.984 4.123 1.00 91.38 87 GLN A O 1
ATOM 648 N N . VAL A 1 88 ? -2.713 0.233 2.278 1.00 93.00 88 VAL A N 1
ATOM 649 C CA . VAL A 1 88 ? -3.893 -0.262 2.986 1.00 93.00 88 VAL A CA 1
ATOM 650 C C . VAL A 1 88 ? -3.524 -1.592 3.632 1.00 93.00 88 VAL A C 1
ATOM 652 O O . VAL A 1 88 ? -3.189 -2.543 2.931 1.00 93.00 88 VAL A O 1
ATOM 655 N N . LEU A 1 89 ? -3.542 -1.632 4.965 1.00 92.00 89 LEU A N 1
ATOM 656 C CA . LEU A 1 89 ? -3.229 -2.841 5.732 1.00 92.00 89 LEU A CA 1
ATOM 657 C C . LEU A 1 89 ? -4.460 -3.719 5.946 1.00 92.00 89 LEU A C 1
ATOM 659 O O . LEU A 1 89 ? -4.351 -4.938 5.930 1.00 92.00 89 LEU A O 1
ATOM 663 N N . ASP A 1 90 ? -5.610 -3.087 6.166 1.00 90.75 90 ASP A N 1
ATOM 664 C CA . ASP A 1 90 ? -6.865 -3.764 6.459 1.00 90.75 90 ASP A CA 1
ATOM 665 C C . ASP A 1 90 ? -8.052 -2.873 6.069 1.00 90.75 90 ASP A C 1
ATOM 667 O O . ASP A 1 90 ? -7.938 -1.640 6.056 1.00 90.75 90 ASP A O 1
ATOM 671 N N . VAL A 1 91 ? -9.181 -3.496 5.737 1.00 91.31 91 VAL A N 1
ATOM 672 C CA . VAL A 1 91 ? -10.435 -2.828 5.380 1.00 91.31 91 VAL A CA 1
ATOM 673 C C . VAL A 1 91 ? -11.575 -3.532 6.099 1.00 91.31 91 VAL A C 1
ATOM 675 O O . VAL A 1 91 ? -11.967 -4.637 5.738 1.00 91.31 91 VAL A O 1
ATOM 678 N N . GLU A 1 92 ? -12.157 -2.849 7.079 1.00 89.19 92 GLU A N 1
ATOM 679 C CA . GLU A 1 92 ? -13.315 -3.342 7.821 1.00 89.19 92 GLU A CA 1
ATOM 680 C C . GLU A 1 92 ? -14.562 -2.514 7.485 1.00 89.19 92 GLU A C 1
ATOM 682 O O . GLU A 1 92 ? -14.508 -1.284 7.374 1.00 89.19 92 GLU A O 1
ATOM 687 N N . ASN A 1 93 ? -15.715 -3.179 7.370 1.00 88.19 93 ASN A N 1
ATOM 688 C CA . ASN A 1 93 ? -16.997 -2.493 7.259 1.00 88.19 93 ASN A CA 1
ATOM 689 C C . ASN A 1 93 ? -17.533 -2.157 8.656 1.00 88.19 93 ASN A C 1
ATOM 691 O O . ASN A 1 93 ? -17.976 -3.038 9.385 1.00 88.19 93 ASN A O 1
ATOM 695 N N . LEU A 1 94 ? -17.524 -0.874 9.017 1.00 90.12 94 LEU A N 1
ATOM 696 C CA . LEU A 1 94 ? -18.019 -0.404 10.316 1.00 90.12 94 LEU A CA 1
ATOM 697 C C . LEU A 1 94 ? -19.531 -0.119 10.338 1.00 90.12 94 LEU A C 1
ATOM 699 O O . LEU A 1 94 ? -20.066 0.225 11.388 1.00 90.12 94 LEU A O 1
ATOM 703 N N . ALA A 1 95 ? -20.223 -0.225 9.199 1.00 91.25 95 ALA A N 1
ATOM 704 C CA . ALA A 1 95 ? -21.674 -0.035 9.123 1.00 91.25 95 ALA A CA 1
ATOM 705 C C . ALA A 1 95 ? -22.466 -1.300 9.495 1.00 91.25 95 ALA A C 1
ATOM 707 O O . ALA A 1 95 ? -23.666 -1.203 9.741 1.00 91.25 95 ALA A O 1
ATOM 708 N N . LEU A 1 96 ? -21.805 -2.460 9.520 1.00 87.44 96 LEU A N 1
ATOM 709 C CA . LEU A 1 96 ? -22.372 -3.747 9.914 1.00 87.44 96 LEU A CA 1
ATOM 710 C C . LEU A 1 96 ? -21.681 -4.240 11.179 1.00 87.44 96 LEU A C 1
ATOM 712 O O . LEU A 1 96 ? -20.484 -4.011 11.374 1.00 87.44 96 LEU A O 1
ATOM 716 N N . SER A 1 97 ? -22.405 -4.969 12.018 1.00 90.94 97 SER A N 1
ATOM 717 C CA . SER A 1 97 ? -21.775 -5.669 13.132 1.00 90.94 97 SER A CA 1
ATOM 718 C C . SER A 1 97 ? -20.846 -6.777 12.618 1.00 90.94 97 SER A C 1
ATOM 720 O O . SER A 1 97 ? -21.041 -7.331 11.535 1.00 90.94 97 SER A O 1
ATOM 722 N N . ARG A 1 98 ? -19.829 -7.137 13.413 1.00 88.62 98 ARG A N 1
ATOM 723 C CA . ARG A 1 98 ? -18.963 -8.285 13.088 1.00 88.62 98 ARG A CA 1
ATOM 724 C C . ARG A 1 98 ? -19.757 -9.587 12.992 1.00 88.62 98 ARG A C 1
ATOM 726 O O . ARG A 1 98 ? -19.403 -10.444 12.199 1.00 88.62 98 ARG A O 1
ATOM 733 N N . TRP A 1 99 ? -20.824 -9.714 13.780 1.00 88.38 99 TRP A N 1
ATOM 734 C CA . TRP A 1 99 ? -21.688 -10.888 13.760 1.00 88.38 99 TRP A CA 1
ATOM 735 C C . TRP A 1 99 ? -22.470 -11.003 12.447 1.00 88.38 99 TRP A C 1
ATOM 737 O O . TRP A 1 99 ? -22.406 -12.043 11.809 1.00 88.38 99 TRP A O 1
ATOM 747 N N . GLU A 1 100 ? -23.108 -9.923 11.984 1.00 86.88 100 GLU A N 1
ATOM 748 C CA . GLU A 1 100 ? -23.810 -9.908 10.687 1.00 86.88 100 GLU A CA 1
ATOM 749 C C . GLU A 1 100 ? -22.867 -10.223 9.517 1.00 86.88 100 GLU A C 1
ATOM 751 O O . GLU A 1 100 ? -23.241 -10.945 8.598 1.00 86.88 100 GLU A O 1
ATOM 756 N N . GLN A 1 101 ? -21.626 -9.727 9.562 1.00 85.38 101 GLN A N 1
ATOM 757 C CA . GLN A 1 101 ? -20.611 -10.050 8.550 1.00 85.38 101 GLN A CA 1
ATOM 758 C C . GLN A 1 101 ? -20.244 -11.540 8.558 1.00 85.38 101 GLN A C 1
ATOM 760 O O . GLN A 1 101 ? -20.055 -12.136 7.498 1.00 85.38 101 GLN A O 1
ATOM 765 N N . VAL A 1 102 ? -20.148 -12.147 9.744 1.00 88.19 102 VAL A N 1
ATOM 766 C CA . VAL A 1 102 ? -19.894 -13.585 9.893 1.00 88.19 102 VAL A CA 1
ATOM 767 C C . VAL A 1 102 ? -21.087 -14.397 9.394 1.00 88.19 102 VAL A C 1
ATOM 769 O O . VAL A 1 102 ? -20.885 -15.321 8.614 1.00 88.19 102 VAL A O 1
ATOM 772 N N . GLU A 1 103 ? -22.317 -14.024 9.752 1.00 88.06 103 GLU A N 1
ATOM 773 C CA . GLU A 1 103 ? -23.526 -14.705 9.271 1.00 88.06 103 GLU A CA 1
ATOM 774 C C . GLU A 1 103 ? -23.646 -14.658 7.740 1.00 88.06 103 GLU A C 1
ATOM 776 O O . GLU A 1 103 ? -23.996 -15.666 7.123 1.00 88.06 103 GLU A O 1
ATOM 781 N N . GLU A 1 104 ? -23.320 -13.526 7.107 1.00 83.19 104 GLU A N 1
ATOM 782 C CA . GLU A 1 104 ? -23.306 -13.407 5.644 1.00 83.19 104 GLU A CA 1
ATOM 783 C C . GLU A 1 104 ? -22.239 -14.313 5.014 1.00 83.19 104 GLU A C 1
ATOM 785 O O . GLU A 1 104 ? -22.528 -15.042 4.063 1.00 83.19 104 GLU A O 1
ATOM 790 N N . LEU A 1 105 ? -21.022 -14.329 5.566 1.00 85.38 105 LEU A N 1
ATOM 791 C CA . LEU A 1 105 ? -19.948 -15.211 5.097 1.00 85.38 105 LEU A CA 1
ATOM 792 C C . LEU A 1 105 ? -20.311 -16.694 5.254 1.00 85.38 105 LEU A C 1
ATOM 794 O O . LEU A 1 105 ? -20.059 -17.492 4.350 1.00 85.38 105 LEU A O 1
ATOM 798 N N . GLU A 1 106 ? -20.942 -17.071 6.364 1.00 87.25 106 GLU A N 1
ATOM 799 C CA . GLU A 1 106 ? -21.409 -18.437 6.609 1.00 87.25 106 GLU A CA 1
ATOM 800 C C . GLU A 1 106 ? -22.580 -18.826 5.700 1.00 87.25 106 GLU A C 1
ATOM 802 O O . GLU A 1 106 ? -22.664 -19.974 5.257 1.00 87.25 106 GLU A O 1
ATOM 807 N N . ALA A 1 107 ? -23.482 -17.893 5.388 1.00 80.69 107 ALA A N 1
ATOM 808 C CA . ALA A 1 107 ? -24.545 -18.112 4.412 1.00 80.69 107 ALA A CA 1
ATOM 809 C C . ALA A 1 107 ? -23.960 -18.357 3.014 1.00 80.69 107 ALA A C 1
ATOM 811 O O . ALA A 1 107 ? -24.355 -19.313 2.348 1.00 80.69 107 ALA A O 1
ATOM 812 N N . VAL A 1 108 ? -22.958 -17.574 2.599 1.00 80.62 108 VAL A N 1
ATOM 813 C CA . VAL A 1 108 ? -22.232 -17.792 1.336 1.00 80.62 108 VAL A CA 1
ATOM 814 C C . VAL A 1 108 ? -21.532 -19.151 1.326 1.00 80.62 108 VAL A C 1
ATOM 816 O O . VAL A 1 108 ? -21.655 -19.878 0.343 1.00 80.62 108 VAL A O 1
ATOM 819 N N . ALA A 1 109 ? -20.866 -19.543 2.415 1.00 78.00 109 ALA A N 1
ATOM 820 C CA . ALA A 1 109 ? -20.211 -20.851 2.525 1.00 78.00 109 ALA A CA 1
ATOM 821 C C . ALA A 1 109 ? -21.203 -22.027 2.438 1.00 78.00 109 ALA A C 1
ATOM 823 O O . ALA A 1 109 ? -20.875 -23.082 1.901 1.00 78.00 109 ALA A O 1
ATOM 824 N N . ARG A 1 110 ? -22.441 -21.837 2.913 1.00 82.50 110 ARG A N 1
ATOM 825 C CA . ARG A 1 110 ? -23.554 -22.792 2.750 1.00 82.50 110 ARG A CA 1
ATOM 826 C C . ARG A 1 110 ? -24.254 -22.691 1.388 1.00 82.50 110 ARG A C 1
ATOM 828 O O . ARG A 1 110 ? -25.203 -23.431 1.132 1.00 82.50 110 ARG A O 1
ATOM 835 N N . GLY A 1 111 ? -23.803 -21.790 0.516 1.00 73.38 111 GLY A N 1
ATOM 836 C CA . GLY A 1 111 ? -24.378 -21.544 -0.804 1.00 73.38 111 GLY A CA 1
ATOM 837 C C . GLY A 1 111 ? -25.718 -20.810 -0.769 1.00 73.38 111 GLY A C 1
ATOM 838 O O . GLY A 1 111 ? -26.421 -20.805 -1.772 1.00 73.38 111 GLY A O 1
ATOM 839 N N . GLU A 1 112 ? -26.098 -20.201 0.352 1.00 72.50 112 GLU A N 1
ATOM 840 C CA . GLU A 1 112 ? -27.360 -19.489 0.565 1.00 72.50 112 GLU A CA 1
ATOM 841 C C . GLU A 1 112 ? -27.217 -18.008 0.181 1.00 72.50 112 GLU A C 1
ATOM 843 O O . GLU A 1 112 ? -27.294 -17.118 1.023 1.00 72.50 112 GLU A O 1
ATOM 848 N N . MET A 1 113 ? -27.009 -17.707 -1.105 1.00 63.22 113 MET A N 1
ATOM 849 C CA . MET A 1 113 ? -26.975 -16.313 -1.560 1.00 63.22 113 MET A CA 1
ATOM 850 C C . MET A 1 113 ? -28.399 -15.828 -1.862 1.00 63.22 113 MET A C 1
ATOM 852 O O . MET A 1 113 ? -29.133 -16.435 -2.647 1.00 63.22 113 MET A O 1
ATOM 856 N N . THR A 1 114 ? -28.832 -14.720 -1.257 1.00 63.44 114 THR A N 1
ATOM 857 C CA . THR A 1 114 ? -30.166 -14.165 -1.523 1.00 63.44 114 THR A CA 1
ATOM 858 C C . THR A 1 114 ? -30.139 -13.156 -2.669 1.00 63.44 114 THR A C 1
ATOM 860 O O . THR A 1 114 ? -29.624 -12.051 -2.513 1.00 63.44 114 THR A O 1
ATOM 863 N N . THR A 1 115 ? -30.761 -13.473 -3.808 1.00 55.09 115 THR A N 1
ATOM 864 C CA . THR A 1 115 ? -31.081 -12.455 -4.827 1.00 55.09 115 THR A CA 1
ATOM 865 C C . THR A 1 115 ? -32.461 -11.874 -4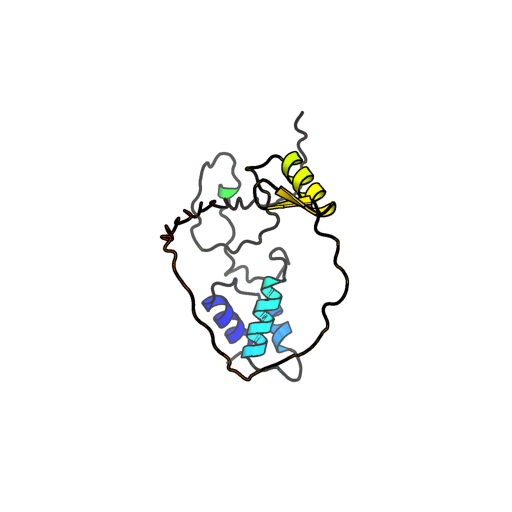.517 1.00 55.09 115 THR A C 1
ATOM 867 O O . THR A 1 115 ? -33.502 -12.452 -4.843 1.00 55.09 115 THR A O 1
ATOM 870 N N . GLY A 1 116 ? -32.491 -10.727 -3.836 1.00 64.94 116 GLY A N 1
ATOM 871 C CA . GLY A 1 116 ? -33.732 -10.088 -3.390 1.00 64.94 116 GLY A CA 1
ATOM 872 C C . GLY A 1 116 ? -34.352 -10.808 -2.188 1.00 64.94 116 GLY A C 1
ATOM 873 O O . GLY A 1 116 ? -33.718 -10.934 -1.152 1.00 64.94 116 GLY A O 1
ATOM 874 N N . ARG A 1 117 ? -35.605 -11.268 -2.300 1.00 56.06 117 ARG A N 1
ATOM 875 C CA . ARG A 1 117 ? -36.330 -11.974 -1.216 1.00 56.06 117 ARG A CA 1
ATOM 876 C C . ARG A 1 117 ? -36.218 -13.502 -1.284 1.00 56.06 117 ARG A C 1
ATOM 878 O O . ARG A 1 117 ? -36.926 -14.194 -0.560 1.00 56.06 117 ARG A O 1
ATOM 885 N N . ARG A 1 118 ? -35.408 -14.031 -2.204 1.00 49.66 118 ARG A N 1
ATOM 886 C CA . ARG A 1 118 ? -35.264 -15.472 -2.434 1.00 49.66 118 ARG A CA 1
ATOM 887 C C . ARG A 1 118 ? -33.852 -15.910 -2.103 1.00 49.66 118 ARG A C 1
ATOM 889 O O . ARG A 1 118 ? -32.909 -15.353 -2.656 1.00 49.66 118 ARG A O 1
ATOM 896 N N . VAL A 1 119 ? -33.748 -16.925 -1.251 1.00 58.72 119 VAL A N 1
ATOM 897 C CA . VAL A 1 119 ? -32.518 -17.685 -1.017 1.00 58.72 119 VAL A CA 1
ATOM 898 C C . VAL A 1 119 ? -32.315 -18.598 -2.223 1.00 58.72 119 VAL A C 1
ATOM 900 O O . VAL A 1 119 ? -33.162 -19.448 -2.501 1.00 58.72 119 VAL A O 1
ATOM 903 N N . VAL A 1 120 ? -31.233 -18.393 -2.970 1.00 58.91 120 VAL A N 1
ATOM 904 C CA . VAL A 1 120 ? -30.812 -19.286 -4.051 1.00 58.91 120 VAL A CA 1
ATOM 905 C C . VAL A 1 120 ? -29.706 -20.161 -3.488 1.00 58.91 120 VAL A C 1
ATOM 907 O O . VAL A 1 120 ? -28.711 -19.636 -3.004 1.00 58.91 120 VAL A O 1
ATOM 910 N N . ARG A 1 121 ? -29.888 -21.483 -3.544 1.00 64.00 121 ARG A N 1
ATOM 911 C CA . ARG A 1 121 ? -28.815 -22.436 -3.258 1.00 64.00 121 ARG A CA 1
ATOM 912 C C . ARG A 1 121 ? -27.943 -22.542 -4.497 1.00 64.00 121 ARG A C 1
ATOM 914 O O . ARG A 1 121 ? -28.380 -23.109 -5.497 1.00 64.00 121 ARG A O 1
ATOM 921 N N . LEU A 1 122 ? -26.745 -21.978 -4.447 1.00 55.44 122 LEU A N 1
ATOM 922 C CA . LEU A 1 122 ? -25.731 -22.264 -5.451 1.00 55.44 122 LEU A CA 1
ATOM 923 C C . LEU A 1 122 ? -25.219 -23.673 -5.153 1.00 55.44 122 LEU A C 1
ATOM 925 O O . LEU A 1 122 ? -24.506 -23.886 -4.177 1.00 55.44 122 LEU A O 1
ATOM 929 N N . ALA A 1 123 ? -25.646 -24.654 -5.949 1.00 49.41 123 ALA A N 1
ATOM 930 C CA . ALA A 1 123 ? -24.945 -25.928 -5.976 1.00 49.41 123 ALA A CA 1
ATOM 931 C C . ALA A 1 123 ? -23.485 -25.624 -6.331 1.00 49.41 123 ALA A C 1
ATOM 933 O O . ALA A 1 123 ? -23.236 -24.861 -7.266 1.00 49.41 123 ALA A O 1
ATOM 934 N N . ALA A 1 124 ? -22.545 -26.170 -5.561 1.00 47.97 124 ALA A N 1
ATOM 935 C CA . ALA A 1 124 ? -21.130 -26.112 -5.881 1.00 47.97 124 ALA A CA 1
ATOM 936 C C . ALA A 1 124 ? -20.912 -26.818 -7.228 1.00 47.97 124 ALA A C 1
ATOM 938 O O . ALA A 1 124 ? -20.724 -28.026 -7.281 1.00 47.97 124 ALA A O 1
ATOM 939 N N . ALA A 1 125 ? -21.008 -26.071 -8.325 1.00 46.62 125 ALA A N 1
ATOM 940 C CA . ALA A 1 125 ? -20.571 -26.507 -9.639 1.00 46.62 125 ALA A CA 1
ATOM 941 C C . ALA A 1 125 ? -19.080 -26.176 -9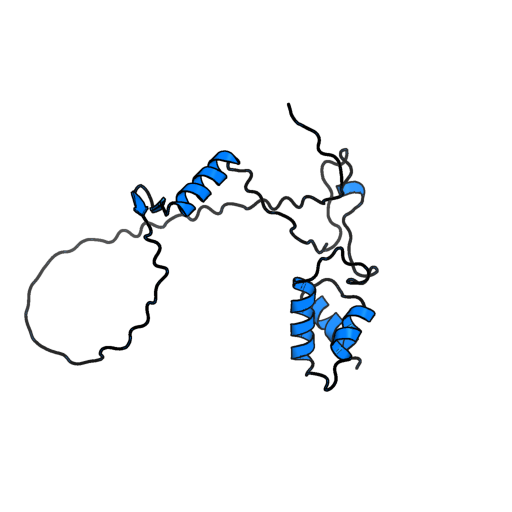.768 1.00 46.62 125 ALA A C 1
ATOM 943 O O . ALA A 1 125 ? -18.666 -25.343 -10.570 1.00 46.62 125 ALA A O 1
ATOM 944 N N . GLU A 1 126 ? -18.277 -26.817 -8.922 1.00 49.97 126 GLU A N 1
ATOM 945 C CA . GLU A 1 126 ? -16.946 -27.232 -9.337 1.00 49.97 126 GLU A CA 1
ATOM 946 C C . GLU A 1 126 ? -17.146 -28.449 -10.244 1.00 49.97 126 GLU A C 1
ATOM 948 O O . GLU A 1 126 ? -17.178 -29.566 -9.756 1.00 49.97 126 GLU A O 1
ATOM 953 N N . GLU A 1 127 ? -17.388 -28.230 -11.538 1.00 43.66 127 GLU A N 1
ATOM 954 C CA . GLU A 1 127 ? -17.011 -29.156 -12.616 1.00 43.66 127 GLU A CA 1
ATOM 955 C C . GLU A 1 127 ? -17.348 -28.540 -13.983 1.00 43.66 127 GLU A C 1
ATOM 957 O O . GLU A 1 127 ? -18.452 -28.054 -14.216 1.00 43.66 127 GLU A O 1
ATOM 962 N N . GLN A 1 128 ? -16.326 -28.517 -14.842 1.00 45.12 128 GLN A N 1
ATOM 963 C CA . GLN A 1 128 ? -16.319 -28.277 -16.288 1.00 45.12 128 GLN A CA 1
ATOM 964 C C . GLN A 1 128 ? -17.634 -27.847 -16.969 1.00 45.12 128 GLN A C 1
ATOM 966 O O . GLN A 1 128 ? -18.530 -28.651 -17.202 1.00 45.12 128 GLN A O 1
ATOM 971 N N . ALA A 1 129 ? -17.636 -26.621 -17.499 1.00 38.41 129 ALA A N 1
ATOM 972 C CA . ALA A 1 129 ? -18.317 -26.328 -18.760 1.00 38.41 129 ALA A CA 1
ATOM 973 C C . ALA A 1 129 ? -17.256 -26.131 -19.858 1.00 38.41 129 ALA A C 1
ATOM 975 O O . ALA A 1 129 ? -16.959 -25.020 -20.295 1.00 38.41 129 ALA A O 1
ATOM 976 N N . GLU A 1 130 ? -16.629 -27.248 -20.233 1.00 42.50 130 GLU A N 1
ATOM 977 C CA . GLU A 1 130 ? -16.324 -27.531 -21.639 1.00 42.50 130 GLU A CA 1
ATOM 978 C C . GLU A 1 130 ? -17.664 -27.746 -22.386 1.00 42.50 130 GLU A C 1
ATOM 980 O O . GLU A 1 130 ? -18.714 -27.768 -21.748 1.00 42.50 130 GLU A O 1
ATOM 985 N N . TYR A 1 131 ? -17.622 -27.903 -23.709 1.00 36.12 131 TYR A N 1
ATOM 986 C CA . TYR A 1 131 ? -18.720 -27.948 -24.696 1.00 36.12 131 TYR A CA 1
ATOM 987 C C . TYR A 1 131 ? -19.020 -26.578 -25.326 1.00 36.12 131 TYR A C 1
ATOM 989 O O . TYR A 1 131 ? -19.646 -25.711 -24.726 1.00 36.12 131 TYR A O 1
ATOM 997 N N . ASP A 1 132 ? -18.393 -26.234 -26.450 1.00 35.16 132 ASP A N 1
ATOM 998 C CA . ASP A 1 132 ? -18.478 -26.833 -27.799 1.00 35.16 132 ASP A CA 1
ATOM 999 C C . ASP A 1 132 ? -19.656 -26.280 -28.619 1.00 35.16 132 ASP A C 1
ATOM 1001 O O . ASP A 1 132 ? -20.749 -26.005 -28.129 1.00 35.16 132 ASP A O 1
ATOM 1005 N N . ASN A 1 133 ? -19.327 -26.029 -29.878 1.00 40.47 133 ASN A N 1
ATOM 1006 C CA . ASN A 1 133 ? -20.049 -25.318 -30.914 1.00 40.47 133 ASN A CA 1
ATOM 1007 C C . ASN A 1 133 ? -21.317 -26.049 -31.363 1.00 40.47 133 ASN A C 1
ATOM 1009 O O . ASN A 1 133 ? -21.269 -27.245 -31.608 1.00 40.47 133 ASN A O 1
ATOM 1013 N N . VAL A 1 134 ? -22.383 -25.288 -31.620 1.00 36.69 134 VAL A N 1
ATOM 1014 C CA . VAL A 1 134 ? -23.443 -25.506 -32.633 1.00 36.69 134 VAL A CA 1
ATOM 1015 C C . VAL A 1 134 ? -24.280 -24.211 -32.658 1.00 36.69 134 VAL A C 1
ATOM 1017 O O . VAL A 1 134 ? -24.536 -23.645 -31.601 1.00 36.69 134 VAL A O 1
ATOM 1020 N N . ASP A 1 135 ? -24.774 -23.622 -33.742 1.00 35.53 135 ASP A N 1
ATOM 1021 C CA . ASP A 1 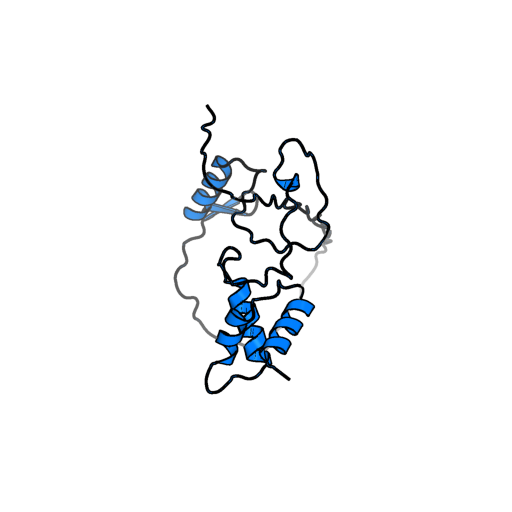135 ? -24.805 -23.882 -35.182 1.00 35.53 135 ASP A CA 1
ATOM 1022 C C . ASP A 1 135 ? -25.364 -22.579 -35.812 1.00 35.53 135 ASP A C 1
ATOM 1024 O O . ASP A 1 135 ? -26.292 -21.971 -35.265 1.00 35.53 135 ASP A O 1
ATOM 1028 N N . GLU A 1 136 ? -24.774 -22.101 -36.909 1.00 37.88 136 GLU A N 1
ATOM 1029 C CA . GLU A 1 136 ? -25.133 -20.847 -37.582 1.00 37.88 136 GLU A CA 1
ATOM 1030 C C . GLU A 1 136 ? -25.867 -21.150 -38.900 1.00 37.88 136 GLU A C 1
ATOM 1032 O O . GLU A 1 136 ? -25.260 -21.578 -39.875 1.00 37.88 136 GLU A O 1
ATOM 1037 N N . GLY A 1 137 ? -27.165 -20.827 -38.945 1.00 34.28 137 GLY A N 1
ATOM 1038 C CA . GLY A 1 137 ? -27.848 -20.353 -40.155 1.00 34.28 137 GLY A CA 1
ATOM 1039 C C . GLY A 1 137 ? -28.644 -21.361 -41.000 1.00 34.28 137 GLY A C 1
ATOM 1040 O O . GLY A 1 137 ? -28.075 -22.155 -41.734 1.00 34.28 137 GLY A O 1
ATOM 1041 N N . ALA A 1 138 ? -29.977 -21.192 -41.032 1.00 32.69 138 ALA A N 1
ATOM 1042 C CA . ALA A 1 138 ? -30.781 -20.981 -42.256 1.00 32.69 138 ALA A CA 1
ATOM 1043 C C . ALA A 1 138 ? -32.303 -20.983 -41.960 1.00 32.69 138 ALA A C 1
ATOM 1045 O O . ALA A 1 138 ? -32.840 -21.898 -41.346 1.00 32.69 138 ALA A O 1
ATOM 1046 N N . ALA A 1 139 ? -33.008 -19.948 -42.429 1.00 35.03 139 ALA A N 1
ATOM 1047 C CA . ALA A 1 139 ? -34.478 -19.796 -42.423 1.00 35.03 139 ALA A CA 1
ATOM 1048 C C . ALA A 1 139 ? -35.100 -20.348 -43.744 1.00 35.03 139 ALA A C 1
ATOM 1050 O O . ALA A 1 139 ? -34.323 -20.836 -44.566 1.00 35.03 139 ALA A O 1
ATOM 1051 N N . PRO A 1 140 ? -36.414 -20.195 -44.084 1.00 50.81 140 PRO A N 1
ATOM 1052 C CA . PRO A 1 140 ? -37.583 -19.689 -43.335 1.00 50.81 140 PRO A CA 1
ATOM 1053 C C . PRO A 1 140 ? -38.892 -20.526 -43.503 1.00 50.81 140 PRO A C 1
ATOM 1055 O O . PRO A 1 140 ? -39.037 -21.333 -44.418 1.00 50.81 140 PRO A O 1
ATOM 1058 N N . GLY A 1 141 ? -39.926 -20.248 -42.694 1.00 31.47 141 GLY A N 1
ATOM 1059 C CA . GLY A 1 141 ? -41.290 -20.761 -42.915 1.00 31.47 141 GLY A CA 1
ATOM 1060 C C . GLY A 1 141 ? -42.364 -20.028 -42.095 1.00 31.47 141 GLY A C 1
ATOM 1061 O O . GLY A 1 141 ? -42.222 -19.886 -40.889 1.00 31.47 141 GLY A O 1
ATOM 1062 N N . ARG A 1 142 ? -43.411 -19.538 -42.780 1.00 35.62 142 ARG A N 1
ATOM 1063 C CA . ARG A 1 142 ? -44.623 -18.809 -42.308 1.00 35.62 142 ARG A CA 1
ATOM 1064 C C . ARG A 1 142 ? -45.218 -19.383 -40.997 1.00 35.62 142 ARG A C 1
ATOM 1066 O O . ARG A 1 142 ? -45.161 -20.583 -40.780 1.00 35.62 142 ARG A O 1
ATOM 1073 N N . THR A 1 143 ? -45.894 -18.631 -40.116 1.00 30.86 143 THR A N 1
ATOM 1074 C CA . THR A 1 143 ? -47.227 -18.022 -40.330 1.00 30.86 143 THR A CA 1
ATOM 1075 C C . THR A 1 143 ? -47.617 -17.065 -39.178 1.00 30.86 143 THR A C 1
ATOM 1077 O O . THR A 1 143 ? -47.082 -17.110 -38.080 1.00 30.86 143 THR A O 1
ATOM 1080 N N . GLN A 1 144 ? -48.568 -16.201 -39.517 1.00 37.88 144 GLN A N 1
ATOM 1081 C CA . GLN A 1 144 ? -49.218 -15.040 -38.898 1.00 37.88 144 GLN A CA 1
ATOM 1082 C C . GLN A 1 144 ? -49.896 -15.190 -37.509 1.00 37.88 144 GLN A C 1
ATOM 1084 O O . GLN A 1 144 ? -50.448 -16.237 -37.190 1.00 37.88 144 GLN A O 1
ATOM 1089 N N . GLY A 1 145 ? -49.987 -14.056 -36.788 1.00 30.50 145 GLY A N 1
ATOM 1090 C CA . GLY A 1 145 ? -50.923 -13.764 -35.679 1.00 30.50 145 GLY A CA 1
ATOM 1091 C C . GLY A 1 145 ? -50.194 -13.418 -34.372 1.00 30.50 145 GLY A C 1
ATOM 1092 O O . GLY A 1 145 ? -49.308 -14.147 -33.968 1.00 30.50 145 GLY A O 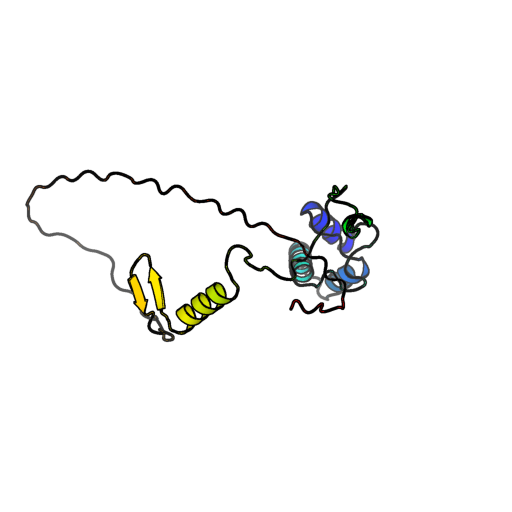1
ATOM 1093 N N . GLY A 1 146 ? -50.437 -12.342 -33.627 1.00 30.16 146 GLY A N 1
ATOM 1094 C CA . GLY A 1 146 ? -51.402 -11.253 -33.665 1.00 30.16 146 GLY A CA 1
ATOM 1095 C C . GLY A 1 146 ? -51.456 -10.646 -32.252 1.00 30.16 146 GLY A C 1
ATOM 1096 O O . GLY A 1 146 ? -51.602 -11.390 -31.293 1.00 30.16 146 GLY A O 1
ATOM 1097 N N . GLY A 1 147 ? -51.356 -9.316 -32.137 1.00 29.36 147 GLY A N 1
ATOM 1098 C CA . GLY A 1 147 ? -51.879 -8.527 -31.009 1.00 29.36 147 GLY A CA 1
ATOM 1099 C C . GLY A 1 147 ? -51.108 -8.502 -29.676 1.00 29.36 147 GLY A C 1
ATOM 1100 O O . GLY A 1 147 ? -50.671 -9.519 -29.158 1.00 29.36 147 GLY A O 1
ATOM 1101 N N . GLY A 1 148 ? -51.057 -7.312 -29.063 1.00 30.70 148 GLY A N 1
ATOM 1102 C CA . GLY A 1 148 ? -50.907 -7.168 -27.609 1.00 30.70 148 GLY A CA 1
ATOM 1103 C C . GLY A 1 148 ? -49.842 -6.173 -27.165 1.00 30.70 148 GLY A C 1
ATOM 1104 O O . GLY A 1 148 ? -48.684 -6.529 -26.994 1.00 30.70 148 GLY A O 1
ATOM 1105 N N . GLY A 1 149 ? -50.245 -4.918 -26.959 1.00 34.81 149 GLY A N 1
ATOM 1106 C CA . GLY A 1 149 ? -49.401 -3.874 -26.384 1.00 34.81 149 GLY A CA 1
ATOM 1107 C C . GLY A 1 149 ? -49.086 -4.073 -24.897 1.00 34.81 149 GLY A C 1
ATOM 1108 O O . GLY A 1 149 ? -49.773 -4.790 -24.178 1.00 34.81 149 GLY A O 1
ATOM 1109 N N . GLY A 1 150 ? -48.060 -3.365 -24.426 1.00 33.06 150 GLY A N 1
ATOM 1110 C CA . GLY A 1 150 ? -47.728 -3.268 -23.007 1.00 33.06 150 GLY A CA 1
ATOM 1111 C C . GLY A 1 150 ? -46.508 -2.382 -22.787 1.00 33.06 150 GLY A C 1
ATOM 1112 O O . GLY A 1 150 ? -45.381 -2.791 -23.044 1.00 33.06 150 GLY A O 1
ATOM 1113 N N . GLY A 1 151 ? -46.740 -1.139 -22.362 1.00 34.38 151 GLY A N 1
ATOM 1114 C CA . GLY A 1 151 ? -45.709 -0.121 -22.171 1.00 34.38 151 GLY A CA 1
ATOM 1115 C C . GLY A 1 151 ? -44.667 -0.495 -21.113 1.00 34.38 151 GLY A C 1
ATOM 1116 O O . GLY A 1 151 ? -44.986 -0.705 -19.945 1.00 34.38 151 GLY A O 1
ATOM 1117 N N . GLY A 1 152 ? -43.395 -0.501 -21.514 1.00 31.97 152 GLY A N 1
ATOM 1118 C CA . GLY A 1 152 ? -42.256 -0.626 -20.610 1.00 31.97 152 GLY A CA 1
ATOM 1119 C C . GLY A 1 152 ? -41.944 0.699 -19.912 1.00 31.97 152 GLY A C 1
ATOM 1120 O O . GLY A 1 152 ? -41.218 1.538 -20.446 1.00 31.97 152 GLY A O 1
ATOM 1121 N N . GLN A 1 153 ? -42.452 0.886 -18.692 1.00 39.47 153 GLN A N 1
ATOM 1122 C CA . GLN A 1 153 ? -41.948 1.916 -17.783 1.00 39.47 153 GLN A CA 1
ATOM 1123 C C . GLN A 1 153 ? -40.521 1.564 -17.347 1.00 39.47 153 GLN A C 1
ATOM 1125 O O . GLN A 1 153 ? -40.287 0.666 -16.538 1.00 39.47 153 GLN A O 1
ATOM 1130 N N . ARG A 1 154 ? -39.550 2.320 -17.868 1.00 41.78 154 ARG A N 1
ATOM 1131 C CA . ARG A 1 154 ? -38.157 2.330 -17.411 1.00 41.78 154 ARG A CA 1
ATOM 1132 C C . ARG A 1 154 ? -38.085 2.840 -15.967 1.00 41.78 154 ARG A C 1
ATOM 1134 O O . ARG A 1 154 ? -37.995 4.043 -15.726 1.00 41.78 154 ARG A O 1
ATOM 1141 N N . ARG A 1 155 ? -38.080 1.930 -14.991 1.00 43.28 155 ARG A N 1
ATOM 1142 C CA . ARG A 1 155 ? -37.689 2.248 -13.611 1.00 43.28 155 ARG A CA 1
ATOM 1143 C C . ARG A 1 155 ? -36.177 2.462 -13.554 1.00 43.28 155 ARG A C 1
ATOM 1145 O O . ARG A 1 155 ? -35.398 1.518 -13.531 1.00 43.28 155 ARG A O 1
A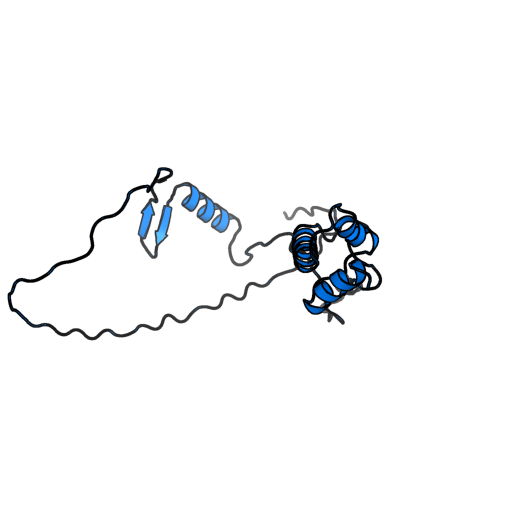TOM 1152 N N . ARG A 1 156 ? -35.774 3.734 -13.530 1.00 42.56 156 ARG A N 1
ATOM 1153 C CA . ARG A 1 156 ? -34.415 4.168 -13.190 1.00 42.56 156 ARG A CA 1
ATOM 1154 C C . ARG A 1 156 ? -34.117 3.784 -11.738 1.00 42.56 156 ARG A C 1
ATOM 1156 O O . ARG A 1 156 ? -34.646 4.397 -10.813 1.00 42.56 156 ARG A O 1
ATOM 1163 N N . SER A 1 157 ? -33.267 2.783 -11.541 1.00 40.88 157 SER A N 1
ATOM 1164 C CA . SER A 1 157 ? -32.636 2.495 -10.255 1.00 40.88 157 SER A CA 1
ATOM 1165 C C . SER A 1 157 ? -31.692 3.645 -9.898 1.00 40.88 157 SER A C 1
ATOM 1167 O O . SER A 1 157 ? -30.685 3.872 -10.568 1.00 40.88 157 SER A O 1
ATOM 1169 N N . ARG A 1 158 ? -32.030 4.399 -8.850 1.00 42.25 158 ARG A N 1
ATOM 1170 C CA . ARG A 1 158 ? -31.114 5.351 -8.216 1.00 42.25 158 ARG A CA 1
ATOM 1171 C C . ARG A 1 158 ? -30.000 4.553 -7.538 1.00 42.25 158 ARG A C 1
ATOM 1173 O O . ARG A 1 158 ? -30.257 3.860 -6.558 1.00 42.25 158 ARG A O 1
ATOM 1180 N N . GLY A 1 159 ? -28.786 4.645 -8.076 1.00 34.41 159 GLY A N 1
ATOM 1181 C CA . GLY A 1 159 ? -27.584 4.116 -7.441 1.00 34.41 159 GLY A CA 1
ATOM 1182 C C . GLY A 1 159 ? -27.353 4.815 -6.104 1.00 34.41 159 GLY A C 1
ATOM 1183 O O . GLY A 1 159 ? -27.103 6.019 -6.058 1.00 34.41 159 GLY A O 1
ATOM 1184 N N . ARG A 1 160 ? -27.473 4.064 -5.007 1.00 40.72 160 ARG A N 1
ATOM 1185 C CA . ARG A 1 160 ? -26.989 4.476 -3.688 1.00 40.72 160 ARG A CA 1
ATOM 1186 C C . ARG A 1 160 ? -25.466 4.401 -3.733 1.00 40.72 160 ARG A C 1
ATOM 1188 O O . ARG A 1 160 ? -24.893 3.320 -3.677 1.00 40.72 160 ARG A O 1
ATOM 1195 N N . MET A 1 161 ? -24.826 5.554 -3.871 1.00 33.62 161 MET A N 1
ATOM 1196 C CA . MET A 1 161 ? -23.379 5.684 -3.768 1.00 33.62 161 MET A CA 1
ATOM 1197 C C . MET A 1 161 ? -23.013 5.565 -2.284 1.00 33.62 161 MET A C 1
ATOM 1199 O O . MET A 1 161 ? -23.145 6.525 -1.527 1.00 33.62 161 MET A O 1
ATOM 1203 N N . GLN A 1 162 ? -22.659 4.358 -1.839 1.00 38.53 162 GLN A N 1
ATOM 1204 C CA . GLN A 1 162 ? -22.130 4.153 -0.494 1.00 38.53 162 GLN A CA 1
ATOM 1205 C C . GLN A 1 162 ? -20.695 4.681 -0.477 1.00 38.53 162 GLN A C 1
ATOM 1207 O O . GLN A 1 162 ? -19.818 4.162 -1.165 1.00 38.53 162 GLN A O 1
ATOM 1212 N N . ARG A 1 163 ? -20.482 5.782 0.248 1.00 35.31 163 ARG A N 1
ATOM 1213 C CA . ARG A 1 163 ? -19.156 6.365 0.458 1.00 35.31 163 ARG A CA 1
ATOM 1214 C C . ARG A 1 163 ? -18.397 5.436 1.400 1.00 35.31 163 ARG A C 1
ATOM 1216 O O . ARG A 1 163 ? -18.693 5.394 2.589 1.00 35.31 163 ARG A O 1
ATOM 1223 N N . ILE A 1 164 ? -17.444 4.693 0.852 1.00 38.59 164 ILE A N 1
ATOM 1224 C CA . ILE A 1 164 ? -16.485 3.908 1.626 1.00 38.59 164 ILE A CA 1
ATOM 1225 C C . ILE A 1 164 ? -15.558 4.913 2.316 1.00 38.59 164 ILE A C 1
ATOM 1227 O O . ILE A 1 164 ? -14.736 5.564 1.671 1.00 38.59 164 ILE A O 1
ATOM 1231 N N . GLY A 1 165 ? -15.755 5.107 3.619 1.00 30.98 165 GLY A N 1
ATOM 1232 C CA . GLY A 1 165 ? -14.832 5.863 4.455 1.00 30.98 165 GLY A CA 1
ATOM 1233 C C . GLY A 1 165 ? -13.586 5.021 4.695 1.00 30.98 165 GLY A C 1
ATOM 1234 O O . GLY A 1 165 ? -13.598 4.139 5.547 1.00 30.98 165 GLY A O 1
ATOM 1235 N N . LEU A 1 166 ? -12.526 5.267 3.927 1.00 30.03 166 LEU A N 1
ATOM 1236 C CA . LEU A 1 166 ? -11.235 4.619 4.134 1.00 30.03 166 LEU A CA 1
ATOM 1237 C C . LEU A 1 166 ? -10.563 5.259 5.359 1.00 30.03 166 LEU A C 1
ATOM 1239 O O . LEU A 1 166 ? -9.991 6.344 5.273 1.00 30.03 166 LEU A O 1
ATOM 1243 N N . CYS A 1 167 ? -10.674 4.618 6.522 1.00 28.53 167 CYS A N 1
ATOM 1244 C CA . CYS A 1 167 ? -9.999 5.067 7.735 1.00 28.53 167 CYS A CA 1
ATOM 1245 C C . CYS A 1 167 ? -8.599 4.441 7.769 1.00 28.53 167 CYS A C 1
ATOM 1247 O O . CYS A 1 167 ? -8.434 3.273 8.115 1.00 28.53 167 CYS A O 1
ATOM 1249 N N . CYS A 1 168 ? -7.583 5.199 7.351 1.00 27.92 168 CYS A N 1
ATOM 1250 C CA . CYS A 1 168 ? -6.198 4.733 7.334 1.00 27.92 168 CYS A CA 1
ATOM 1251 C C . CYS A 1 168 ? -5.652 4.681 8.771 1.00 27.92 168 CYS A C 1
ATOM 1253 O O . CYS A 1 168 ? -5.142 5.670 9.297 1.00 27.92 168 CYS A O 1
ATOM 1255 N N . ARG A 1 169 ? -5.783 3.528 9.436 1.00 33.53 169 ARG A N 1
ATOM 1256 C CA . ARG A 1 169 ? -5.223 3.296 10.773 1.00 33.53 169 ARG A CA 1
ATOM 1257 C C . ARG A 1 169 ? -3.721 3.026 10.643 1.00 33.53 169 ARG A C 1
ATOM 1259 O O . ARG A 1 169 ? -3.308 1.964 10.189 1.00 33.53 169 ARG A O 1
ATOM 1266 N N . ILE A 1 170 ? -2.898 3.995 11.041 1.00 35.94 170 ILE A N 1
ATOM 1267 C CA . ILE A 1 170 ? -1.440 3.841 11.107 1.00 35.94 170 ILE A CA 1
ATOM 1268 C C . ILE A 1 170 ? -1.120 2.864 12.245 1.00 35.94 170 ILE A C 1
ATOM 1270 O O . ILE A 1 170 ? -1.185 3.212 13.424 1.00 35.94 170 ILE A O 1
ATOM 1274 N N . ALA A 1 171 ? -0.793 1.622 11.893 1.00 33.06 171 ALA A N 1
ATOM 1275 C CA . ALA A 1 171 ? -0.343 0.622 12.846 1.00 33.06 171 ALA A CA 1
ATOM 1276 C C . ALA A 1 171 ? 1.077 0.965 13.325 1.00 33.06 171 ALA A C 1
ATOM 1278 O O . ALA A 1 171 ? 2.066 0.716 12.639 1.00 33.06 171 ALA A O 1
ATOM 1279 N N . ARG A 1 172 ? 1.195 1.512 14.538 1.00 37.19 172 ARG A N 1
ATOM 1280 C CA . ARG A 1 172 ? 2.398 1.329 15.359 1.00 37.19 172 ARG A CA 1
ATOM 1281 C C . ARG A 1 172 ? 2.045 0.422 16.526 1.00 37.19 172 ARG A C 1
ATOM 1283 O O . ARG A 1 172 ? 1.012 0.578 17.167 1.00 37.19 172 ARG A O 1
ATOM 1290 N N . GLY A 1 173 ? 2.885 -0.588 16.712 1.00 32.94 173 GLY A N 1
ATOM 1291 C CA . GLY A 1 173 ? 2.588 -1.771 17.499 1.00 32.94 173 GLY A CA 1
ATOM 1292 C C . GLY A 1 173 ? 2.207 -1.549 18.965 1.00 32.94 173 GLY A C 1
ATOM 1293 O O . GLY A 1 173 ? 2.610 -0.593 19.617 1.00 32.94 173 GLY A O 1
ATOM 1294 N N . ARG A 1 174 ? 1.528 -2.585 19.471 1.00 38.09 174 ARG A N 1
ATOM 1295 C CA . ARG A 1 174 ? 1.422 -3.005 20.877 1.00 38.09 174 ARG A CA 1
ATOM 1296 C C . ARG A 1 174 ? 0.683 -2.044 21.820 1.00 38.09 174 ARG A C 1
ATOM 1298 O O . ARG A 1 174 ? 1.289 -1.242 22.526 1.00 38.09 174 ARG A O 1
ATOM 1305 N N . ARG A 1 175 ? -0.619 -2.298 21.975 1.00 30.62 175 ARG A N 1
ATOM 1306 C CA . ARG A 1 175 ? -1.243 -2.724 23.246 1.00 30.62 175 ARG A CA 1
ATOM 1307 C C . ARG A 1 175 ? -2.722 -3.026 22.999 1.00 30.62 175 ARG A C 1
ATOM 1309 O O . ARG A 1 175 ? -3.502 -2.126 22.717 1.00 30.62 175 ARG A O 1
ATOM 1316 N N . CYS A 1 176 ? -3.095 -4.300 23.115 1.00 29.77 176 CYS A N 1
ATOM 1317 C CA . CYS A 1 176 ? -4.487 -4.697 23.272 1.00 29.77 176 CYS A CA 1
ATOM 1318 C C . CYS A 1 176 ? -5.014 -4.067 24.567 1.00 29.77 176 CYS A C 1
ATOM 1320 O O . CYS A 1 176 ? -4.637 -4.501 25.655 1.00 29.77 176 CYS A O 1
ATOM 1322 N N . MET A 1 177 ? -5.858 -3.043 24.460 1.00 27.53 177 MET A N 1
ATOM 1323 C CA . MET A 1 177 ? -6.768 -2.687 25.542 1.00 27.53 177 MET A CA 1
ATOM 1324 C C . MET A 1 177 ? -8.065 -3.455 25.326 1.00 27.53 177 MET A C 1
ATOM 1326 O O . MET A 1 177 ? -8.805 -3.230 24.372 1.00 27.53 177 MET A O 1
ATOM 1330 N N . ARG A 1 178 ? -8.265 -4.409 26.230 1.00 30.33 178 ARG A N 1
ATOM 1331 C CA . ARG A 1 178 ? -9.505 -5.124 26.504 1.00 30.33 178 ARG A CA 1
ATOM 1332 C C . ARG A 1 178 ? -10.606 -4.097 26.780 1.00 30.33 178 ARG A C 1
ATOM 1334 O O . ARG A 1 178 ? -10.435 -3.271 27.672 1.00 30.33 178 ARG A O 1
ATOM 1341 N N . TRP A 1 179 ? -11.693 -4.140 26.019 1.00 29.23 179 TRP A N 1
ATOM 1342 C CA . TRP A 1 179 ? -12.952 -3.512 26.418 1.00 29.23 179 TRP A CA 1
ATOM 1343 C C . TRP A 1 179 ? -13.815 -4.577 27.095 1.00 29.23 179 TRP A C 1
ATOM 1345 O O . TRP A 1 179 ? -13.786 -5.737 26.677 1.00 29.23 179 TRP A O 1
ATOM 1355 N N . SER A 1 180 ? -14.428 -4.165 28.207 1.00 39.03 180 SER A N 1
ATOM 1356 C CA . SER A 1 180 ? -15.189 -4.967 29.171 1.00 39.03 180 SER A CA 1
ATOM 1357 C C . SER A 1 180 ? -16.308 -5.801 28.567 1.00 39.03 180 SER A C 1
ATOM 1359 O O . SER A 1 180 ? -16.936 -5.324 27.597 1.00 39.03 180 SER A O 1
#

Foldseek 3Di:
DDLLVVLQVVCVVVVHARFASVVLVVLQVDPVGDDSVVSNVVLVVVSVVDDPPDPRGGDPVRADDDDPLVPPPVRPDDDDPDDHDDDAPDADDPVDDPVVVVVQVVCVVQQQDDPDPDGDRDDPPPDDPDDDDDDDDDDDDDDDDDDDDDDDDPDDDDDPPDPRPRDRDDDDDDDDDDDD

Radius of gyration: 27.82 Å; chains: 1; bounding box: 74×48×72 Å

Sequen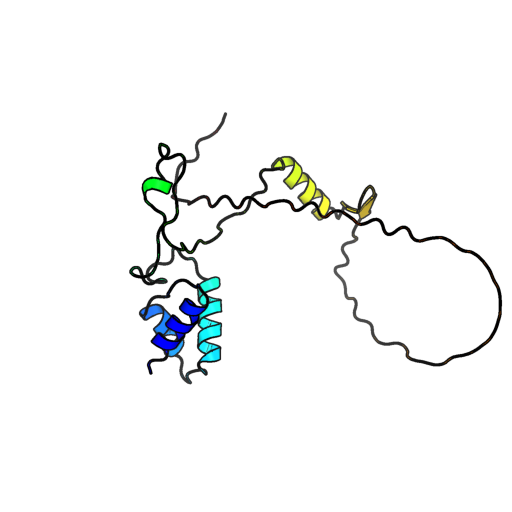ce (180 aa):
MDATTQIRNALHSQSFPTPSVPWTTTLTSRVPTPPLPSLIATAKARLLASDLTTPNLLDPSSSATFPPAATDPQTPETTLPRDVPCQVLDVENLALSRWEQVEELEAVARGEMTTGRRVVRLAAAEEQAEYDNVDEGAAPGRTQGGGGGGGGQRRRSRGRMQRIGLCCRIARGRRCMRWS

pLDDT: mean 70.37, std 24.95, range [27.53, 95.19]

InterPro domains:
  IPR013894 RecQ mediated genome instability protein 1, OB-fold domain [PF08585] (74-132)
  IPR042470 RecQ mediated genome instability protein, N-terminal OB-fold domain superfamily [G3DSA:2.40.50.770] (58-166)
  IPR049363 RMI1, N-terminal domain [PF21000] (13-54)

Secondary structure (DSSP, 8-state):
--HHHHHHHHHHTTTPPPBPHHHHHHHH--SSPPPHHHHHHHHHHHHHTS-TTSTTSB-TTT-PPPPGGGG-TT-S----SS-----------TTS-HHHHHHHHHHHHTTEEEETTEEEE-----S-----------------------------------------------------

Organism: Colletotrichum gloeosporioides (strain Cg-14) (NCBI:txid1237896)